Protein AF-A0A446CLG3-F1 (afdb_monomer)

Mean predicted aligned error: 9.53 Å

Radius of gyration: 21.74 Å; Cα contacts (8 Å, |Δi|>4): 149; chains: 1; bounding box: 42×49×74 Å

pLDDT: mean 83.84, std 9.03, range [48.91, 94.19]

Foldseek 3Di:
DDPVVVDDDDPDPDPDDPPPLRVQLVVLLVLLVLQLVCLVCVVVVHDDWDWDWDWDQDPPPRDTDTDIGTDDRDHQWDQDPVRWIKGFRDRVPGTFAPDVPHGIDTGRDSVCVNVVSVVVSVCSVVVVCSVSSVVNVVVVVVVPDPDD

Nearest PDB structures (foldseek):
  2wu9-assembly1_B  TM=4.502E-01  e=2.553E-01  Arabidopsis thaliana
  8gqg-assembly1_B  TM=3.855E-01  e=6.231E-01  Pseudomonas aeruginosa PAO1
  6u9w-assembly1_C  TM=2.8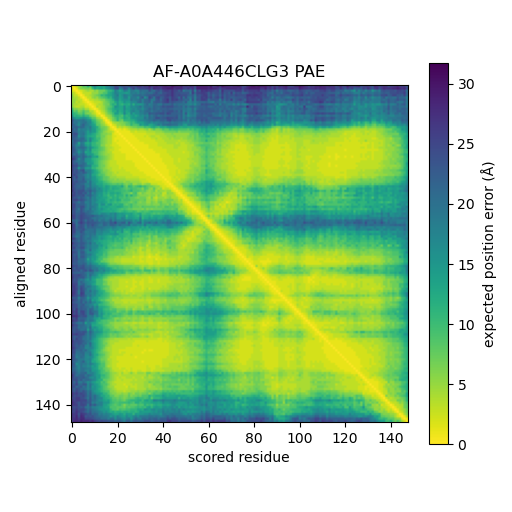93E-01  e=5.212E-01  Rattus norvegicus
  6vqc-assembly1_H  TM=3.468E-01  e=8.539E+00  Rattus norvegicus

Structure (mmCIF, N/CA/C/O backbone):
data_AF-A0A446CLG3-F1
#
_entry.id   AF-A0A446CLG3-F1
#
loop_
_atom_site.group_PDB
_atom_site.id
_atom_site.type_symbol
_atom_site.label_atom_id
_atom_site.label_alt_id
_atom_site.label_comp_id
_atom_site.label_asym_id
_atom_site.label_entity_id
_atom_site.label_seq_id
_atom_site.pdbx_PDB_ins_code
_atom_site.Cartn_x
_atom_site.Cartn_y
_atom_site.Cartn_z
_atom_site.occupancy
_atom_site.B_iso_or_equiv
_atom_site.auth_seq_id
_atom_site.auth_comp_id
_atom_site.auth_asym_id
_atom_site.auth_atom_id
_atom_site.pdbx_PDB_model_num
ATOM 1 N N . MET A 1 1 ? 3.952 29.355 -54.049 1.00 48.91 1 MET A N 1
ATOM 2 C CA . MET A 1 1 ? 2.752 28.776 -53.399 1.00 48.91 1 MET A CA 1
ATOM 3 C C . MET A 1 1 ? 3.176 28.194 -52.061 1.00 48.91 1 MET A C 1
ATOM 5 O O . MET A 1 1 ? 4.082 27.374 -52.053 1.00 48.91 1 MET A O 1
ATOM 9 N N . SER A 1 2 ? 2.614 28.657 -50.941 1.00 64.06 2 SER A N 1
ATOM 10 C CA . SER A 1 2 ? 3.037 28.194 -49.611 1.00 64.06 2 SER A CA 1
ATOM 11 C C . SER A 1 2 ? 2.172 27.018 -49.156 1.00 64.06 2 SER A C 1
ATOM 13 O O . SER A 1 2 ? 0.966 27.175 -48.969 1.00 64.06 2 SER A O 1
ATOM 15 N N . ILE A 1 3 ? 2.802 25.852 -48.994 1.00 75.25 3 ILE A N 1
ATOM 16 C CA . ILE A 1 3 ? 2.190 24.568 -48.599 1.00 75.25 3 ILE A CA 1
ATOM 17 C C . ILE A 1 3 ? 1.489 24.666 -47.234 1.00 75.25 3 ILE A C 1
ATOM 19 O O . ILE A 1 3 ? 0.505 23.983 -46.985 1.00 75.25 3 ILE A O 1
ATOM 23 N N . LEU A 1 4 ? 1.933 25.579 -46.370 1.00 74.44 4 LEU A N 1
ATOM 24 C CA . LEU A 1 4 ? 1.412 25.742 -45.010 1.00 74.44 4 LEU A CA 1
ATOM 25 C C . LEU A 1 4 ? -0.009 26.336 -44.944 1.00 74.44 4 LEU A C 1
ATOM 27 O O . LEU A 1 4 ? -0.604 26.350 -43.873 1.00 74.44 4 LEU A O 1
ATOM 31 N N . LYS A 1 5 ? -0.576 26.803 -46.067 1.00 74.50 5 LYS A N 1
ATOM 32 C CA . LYS A 1 5 ? -1.957 27.321 -46.128 1.00 74.50 5 LYS A CA 1
ATOM 33 C C . LYS A 1 5 ? -3.038 26.232 -46.158 1.00 74.50 5 LYS A C 1
ATOM 35 O O . LYS A 1 5 ? -4.202 26.562 -45.964 1.00 74.50 5 LYS A O 1
ATOM 40 N N . SER A 1 6 ? -2.692 24.966 -46.412 1.00 82.50 6 SER A N 1
ATOM 41 C CA . SER A 1 6 ? -3.667 23.862 -46.470 1.00 82.50 6 SER A CA 1
ATOM 42 C C . SER A 1 6 ? -3.936 23.197 -45.118 1.00 82.50 6 SER A C 1
ATOM 44 O O . SER A 1 6 ? -4.828 22.357 -45.020 1.00 82.50 6 SER A O 1
ATOM 46 N N . VAL A 1 7 ? -3.185 23.554 -44.072 1.00 84.75 7 VAL A N 1
ATOM 47 C CA . VAL A 1 7 ? -3.298 22.930 -42.751 1.00 84.75 7 VAL A CA 1
ATOM 48 C C . VAL A 1 7 ? -3.877 23.928 -41.755 1.00 84.75 7 VAL A C 1
ATOM 50 O O . VAL A 1 7 ? -3.455 25.080 -41.682 1.00 84.75 7 VAL A O 1
ATOM 53 N N . LYS A 1 8 ? -4.851 23.477 -40.959 1.00 81.69 8 LYS A N 1
ATOM 54 C CA . LYS A 1 8 ? -5.448 24.276 -39.887 1.00 81.69 8 LYS A CA 1
ATOM 55 C C . LYS A 1 8 ? -4.462 24.392 -38.723 1.00 81.69 8 LYS A C 1
ATOM 57 O O . LYS A 1 8 ? -4.264 23.438 -37.974 1.00 81.69 8 LYS A O 1
ATOM 62 N N . ILE A 1 9 ? -3.863 25.567 -38.572 1.00 85.00 9 ILE A N 1
ATOM 63 C CA . ILE A 1 9 ? -2.967 25.889 -37.459 1.00 85.00 9 ILE A CA 1
ATOM 64 C C . ILE A 1 9 ? -3.828 26.340 -36.276 1.00 85.00 9 ILE A C 1
ATOM 66 O O . ILE A 1 9 ? -4.643 27.252 -36.406 1.00 85.00 9 ILE A O 1
ATOM 70 N N . VAL A 1 10 ? -3.675 25.678 -35.132 1.00 85.50 10 VAL A N 1
ATOM 71 C CA . VAL A 1 10 ? -4.437 25.951 -33.904 1.00 85.50 10 VAL A CA 1
ATOM 72 C C . VAL A 1 10 ? -3.457 26.031 -32.739 1.00 85.50 10 VAL A C 1
ATOM 74 O O . VAL A 1 10 ? -2.470 25.294 -32.721 1.00 85.50 10 VAL A O 1
ATOM 77 N N . SER A 1 11 ? -3.720 26.893 -31.753 1.00 74.56 11 SER A N 1
ATOM 78 C CA . SER A 1 11 ? -2.993 26.851 -30.483 1.00 74.56 11 SER A CA 1
ATOM 79 C C . SER A 1 11 ? -3.362 25.561 -29.748 1.00 74.56 11 SER A C 1
ATOM 81 O O . SER A 1 11 ? -4.479 25.413 -29.251 1.00 74.56 11 SER A O 1
ATOM 83 N N . ALA A 1 12 ? -2.447 24.597 -29.722 1.00 72.50 12 ALA A N 1
ATOM 84 C CA . ALA A 1 12 ? -2.643 23.365 -28.976 1.00 72.50 12 ALA A CA 1
ATOM 85 C C . ALA A 1 12 ? -2.236 23.586 -27.515 1.00 72.50 12 ALA A C 1
ATOM 87 O O . ALA A 1 12 ? -1.050 23.737 -27.219 1.00 72.50 12 ALA A O 1
ATOM 88 N N . ASP A 1 13 ? -3.207 23.552 -26.603 1.00 69.69 13 ASP A N 1
ATOM 89 C CA . ASP A 1 13 ? -2.924 23.387 -25.180 1.00 69.69 13 ASP A CA 1
ATOM 90 C C . ASP A 1 13 ? -2.501 21.931 -24.950 1.00 69.69 13 ASP A C 1
ATOM 92 O 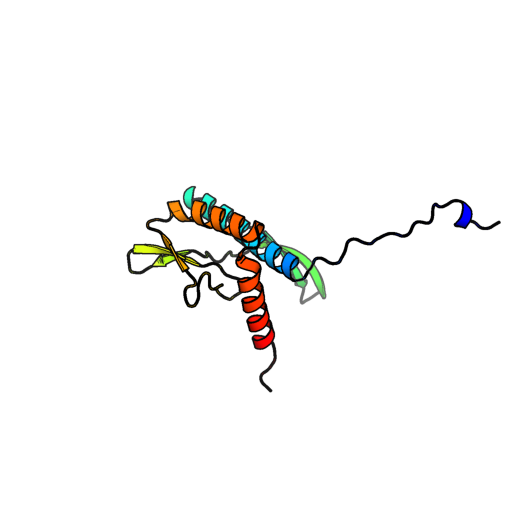O . ASP A 1 13 ? -3.299 20.988 -25.010 1.00 69.69 13 ASP A O 1
ATOM 96 N N . ARG A 1 14 ? -1.195 21.710 -24.786 1.00 71.19 14 ARG A N 1
ATOM 97 C CA . ARG A 1 14 ? -0.664 20.380 -24.486 1.00 71.19 14 ARG A CA 1
ATOM 98 C C . ARG A 1 14 ? -1.129 20.014 -23.077 1.00 71.19 14 ARG A C 1
ATOM 100 O O . ARG A 1 14 ? -0.902 20.791 -22.156 1.00 71.19 14 ARG A O 1
ATOM 107 N N . LYS A 1 15 ? -1.738 18.826 -22.903 1.00 68.25 15 LYS A N 1
ATOM 108 C CA . LYS A 1 15 ? -2.137 18.302 -21.580 1.00 68.25 15 LYS A CA 1
ATOM 109 C C . LYS A 1 15 ? -1.047 18.614 -20.553 1.00 68.25 15 LYS A C 1
ATOM 111 O O . LYS A 1 15 ? 0.100 18.201 -20.739 1.00 68.25 15 LYS A O 1
ATOM 116 N N . ALA A 1 16 ? -1.423 19.356 -19.512 1.00 67.75 16 ALA A N 1
ATOM 117 C CA . ALA A 1 16 ? -0.511 19.767 -18.460 1.00 67.75 16 ALA A CA 1
ATOM 118 C C . ALA A 1 16 ? 0.230 18.546 -17.900 1.00 67.75 16 ALA A C 1
ATOM 120 O O . ALA A 1 16 ? -0.366 17.483 -17.697 1.00 67.75 16 ALA A O 1
ATOM 121 N N . VAL A 1 17 ? 1.534 18.705 -17.660 1.00 68.50 17 VAL A N 1
ATOM 122 C CA . VAL A 1 17 ? 2.338 17.698 -16.960 1.00 68.50 17 VAL A CA 1
ATOM 123 C C . VAL A 1 17 ? 1.600 17.347 -15.663 1.00 68.50 17 VAL A C 1
ATOM 125 O O . VAL A 1 17 ? 1.228 18.268 -14.928 1.00 68.50 17 VAL A O 1
ATOM 128 N N . PRO A 1 18 ? 1.336 16.056 -15.379 1.00 70.81 18 PRO A N 1
ATOM 129 C CA . PRO A 1 18 ? 0.579 15.674 -14.198 1.00 70.81 18 PRO A CA 1
ATOM 130 C C . PRO A 1 18 ? 1.235 16.281 -12.964 1.00 70.81 18 PRO A C 1
ATOM 132 O O . PRO A 1 18 ? 2.450 16.162 -12.774 1.00 70.81 18 PRO A O 1
ATOM 135 N N . SER A 1 19 ? 0.430 16.937 -12.124 1.00 81.19 19 SER A N 1
ATOM 136 C CA . SER A 1 19 ? 0.953 17.582 -10.925 1.00 81.19 19 SER A CA 1
ATOM 137 C C . SER A 1 19 ? 1.740 16.559 -10.088 1.00 81.19 19 SER A C 1
ATOM 139 O O . SER A 1 19 ? 1.396 15.366 -10.058 1.00 81.19 19 SER A O 1
ATOM 141 N N . PRO A 1 20 ? 2.813 16.973 -9.390 1.00 81.75 20 PRO A N 1
ATOM 142 C CA . PRO A 1 20 ? 3.570 16.060 -8.540 1.00 81.75 20 PRO A CA 1
ATOM 143 C C . PRO A 1 20 ? 2.687 15.332 -7.518 1.00 81.75 20 PRO A C 1
ATOM 145 O O . PRO A 1 20 ? 2.958 14.177 -7.194 1.00 81.75 20 PRO A O 1
ATOM 148 N N . THR A 1 21 ? 1.619 15.979 -7.046 1.00 84.38 21 THR A N 1
ATOM 149 C CA . THR A 1 21 ? 0.610 15.398 -6.152 1.00 84.38 21 THR A CA 1
ATOM 150 C C . THR A 1 21 ? -0.173 14.283 -6.838 1.00 84.38 21 THR A C 1
ATOM 152 O O . THR A 1 21 ? -0.222 13.171 -6.315 1.00 84.38 21 THR A O 1
ATOM 155 N N . PHE A 1 22 ? -0.680 14.520 -8.053 1.00 85.81 22 PHE A N 1
ATOM 156 C CA . PHE A 1 22 ? -1.383 13.499 -8.835 1.00 85.81 22 PHE A CA 1
ATOM 157 C C . PHE A 1 22 ? -0.499 12.272 -9.090 1.00 85.81 22 PHE A C 1
ATOM 159 O O . PHE A 1 22 ? -0.910 11.136 -8.866 1.00 85.81 22 PHE A O 1
ATOM 166 N N . SER A 1 23 ? 0.762 12.496 -9.467 1.00 86.81 23 SER A N 1
ATOM 167 C CA . SER A 1 23 ? 1.723 11.414 -9.715 1.00 86.81 23 SER A CA 1
ATOM 168 C C . SER A 1 23 ? 2.053 10.589 -8.462 1.00 86.81 23 SER A C 1
ATOM 170 O O . SER A 1 23 ? 2.405 9.412 -8.570 1.00 86.81 23 SER A O 1
ATOM 172 N N . LYS A 1 24 ? 2.006 11.192 -7.267 1.00 87.12 24 LYS A N 1
ATOM 173 C CA . LYS A 1 24 ? 2.173 10.471 -5.992 1.00 87.12 24 LYS A CA 1
ATOM 174 C C . LYS A 1 24 ? 0.925 9.661 -5.659 1.00 87.12 24 LYS A C 1
ATOM 176 O O . LYS A 1 24 ? 1.044 8.480 -5.344 1.00 87.12 24 LYS A O 1
ATOM 181 N N . ARG A 1 25 ? -0.250 10.283 -5.784 1.00 90.38 25 ARG A N 1
ATOM 182 C CA . ARG A 1 25 ? -1.548 9.651 -5.540 1.00 90.38 25 ARG A CA 1
ATOM 183 C C . ARG A 1 25 ? -1.742 8.429 -6.431 1.00 90.38 25 ARG A C 1
ATOM 185 O O . ARG A 1 25 ? -2.020 7.349 -5.929 1.00 90.38 25 ARG A O 1
ATOM 192 N N . HIS A 1 26 ? -1.489 8.567 -7.731 1.00 90.81 26 HIS A N 1
ATOM 193 C CA . HIS A 1 26 ? -1.604 7.467 -8.685 1.00 90.81 26 HIS A CA 1
ATOM 194 C C . HIS A 1 26 ? -0.695 6.281 -8.327 1.00 90.81 26 HIS A C 1
ATOM 196 O O . HIS A 1 26 ? -1.143 5.141 -8.336 1.00 90.81 26 HIS A O 1
ATOM 202 N N . ARG A 1 27 ? 0.558 6.538 -7.925 1.00 90.44 27 ARG A N 1
ATOM 203 C CA . ARG A 1 27 ? 1.474 5.477 -7.471 1.00 90.44 27 ARG A CA 1
ATOM 204 C C . ARG A 1 27 ? 0.962 4.733 -6.241 1.00 90.44 27 ARG A C 1
ATOM 206 O O . ARG A 1 27 ? 1.124 3.519 -6.167 1.00 90.44 27 ARG A O 1
ATOM 213 N N . LEU A 1 28 ? 0.372 5.452 -5.287 1.00 91.69 28 LEU A N 1
ATOM 214 C CA . LEU A 1 28 ? -0.224 4.828 -4.111 1.00 91.69 28 LEU A CA 1
ATOM 215 C C . LEU A 1 28 ? -1.455 3.994 -4.494 1.00 91.69 28 LEU A C 1
ATOM 217 O O . LEU A 1 28 ? -1.568 2.863 -4.043 1.00 91.69 28 LEU A O 1
ATOM 221 N N . LEU A 1 29 ? -2.324 4.509 -5.368 1.00 92.94 29 LEU A N 1
ATOM 222 C CA . LEU A 1 29 ? -3.519 3.796 -5.837 1.00 92.94 29 LEU A CA 1
ATOM 223 C C . LEU A 1 29 ? -3.175 2.483 -6.540 1.00 92.94 29 LEU A C 1
ATOM 225 O O . LEU A 1 29 ? -3.694 1.445 -6.150 1.00 92.94 29 LEU A O 1
ATOM 229 N N . VAL A 1 30 ? -2.231 2.513 -7.487 1.00 92.50 30 VAL A N 1
ATOM 230 C CA . VAL A 1 30 ? -1.738 1.299 -8.163 1.00 92.50 30 VAL A CA 1
ATOM 231 C C . VAL A 1 30 ? -1.253 0.272 -7.142 1.00 92.50 30 VAL A C 1
ATOM 233 O O . VAL A 1 30 ? -1.489 -0.923 -7.287 1.00 92.50 30 VAL A O 1
ATOM 236 N N . ARG A 1 31 ? -0.591 0.730 -6.075 1.00 91.44 31 ARG A N 1
ATOM 237 C CA . ARG A 1 31 ? -0.095 -0.162 -5.034 1.00 91.44 31 ARG A CA 1
ATOM 238 C C . ARG A 1 31 ? -1.211 -0.748 -4.169 1.00 91.44 31 ARG A C 1
ATOM 240 O O . ARG A 1 31 ? -1.113 -1.914 -3.803 1.00 91.44 31 ARG A O 1
ATOM 247 N N . ILE A 1 32 ? -2.245 0.029 -3.851 1.00 92.88 32 ILE A N 1
ATOM 248 C CA . ILE A 1 32 ? -3.424 -0.458 -3.121 1.00 92.88 32 ILE A CA 1
ATOM 249 C C . ILE A 1 32 ? -4.181 -1.494 -3.961 1.00 92.88 3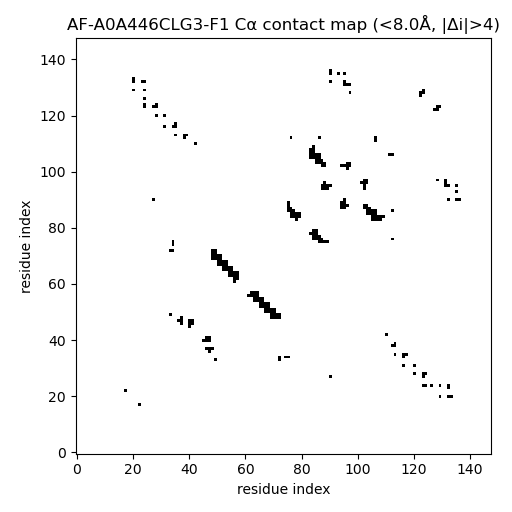2 ILE A C 1
ATOM 251 O O . ILE A 1 32 ? -4.578 -2.522 -3.424 1.00 92.88 32 ILE A O 1
ATOM 255 N N . ASP A 1 33 ? -4.298 -1.286 -5.273 1.00 93.44 33 ASP A N 1
ATOM 256 C CA . ASP A 1 33 ? -4.931 -2.248 -6.184 1.00 93.44 33 ASP A CA 1
ATOM 257 C C . ASP A 1 33 ? -4.183 -3.589 -6.227 1.00 93.44 33 ASP A C 1
ATOM 259 O O . ASP A 1 33 ? -4.797 -4.650 -6.130 1.00 93.44 33 ASP A O 1
ATOM 263 N N . GLU A 1 34 ? -2.846 -3.561 -6.280 1.00 92.31 34 GLU A N 1
ATOM 264 C CA . GLU A 1 34 ? -2.024 -4.776 -6.172 1.00 92.31 34 GLU A CA 1
ATOM 265 C C . GLU A 1 34 ? -2.230 -5.511 -4.836 1.00 92.31 34 GLU A C 1
ATOM 267 O O . GLU A 1 34 ? -2.165 -6.738 -4.784 1.00 92.31 34 GLU A O 1
ATOM 272 N N . LEU A 1 35 ? -2.436 -4.768 -3.746 1.00 91.94 35 LEU A N 1
ATOM 273 C CA . LEU A 1 35 ? -2.643 -5.329 -2.410 1.00 91.94 35 LEU A CA 1
ATOM 274 C C . LEU A 1 35 ? -4.041 -5.920 -2.244 1.00 91.94 35 LEU A C 1
ATOM 276 O O . LEU A 1 35 ? -4.160 -6.966 -1.614 1.00 91.94 35 LEU A O 1
ATOM 280 N N . LEU A 1 36 ? -5.064 -5.296 -2.833 1.00 93.00 36 LEU A N 1
ATOM 281 C CA . LEU A 1 36 ? -6.418 -5.846 -2.896 1.00 93.00 36 LEU A CA 1
ATOM 282 C C . LEU A 1 36 ? -6.419 -7.185 -3.635 1.00 93.00 36 LEU A C 1
ATOM 284 O O . LEU A 1 36 ? -6.846 -8.184 -3.065 1.00 93.00 36 LEU A O 1
ATOM 288 N N . ALA A 1 37 ? -5.823 -7.238 -4.829 1.00 91.62 37 ALA A N 1
ATOM 289 C CA . ALA A 1 37 ? -5.700 -8.483 -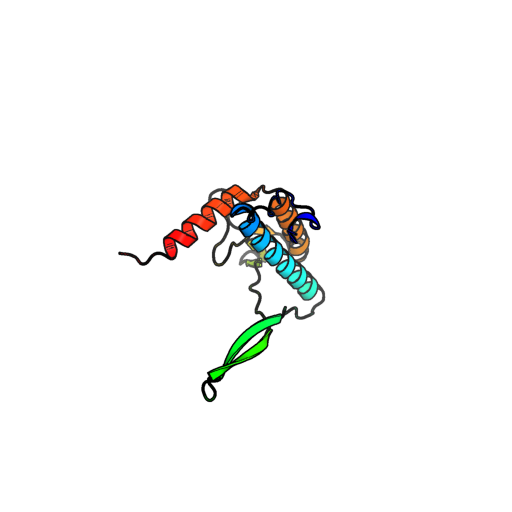5.587 1.00 91.62 37 ALA A CA 1
ATOM 290 C C . ALA A 1 37 ? -4.914 -9.562 -4.816 1.00 91.62 37 ALA A C 1
ATOM 292 O O . ALA A 1 37 ? -5.254 -10.744 -4.854 1.00 91.62 37 ALA A O 1
ATOM 293 N N . LEU A 1 38 ? -3.878 -9.163 -4.066 1.00 91.31 38 LEU A N 1
ATOM 294 C CA . LEU A 1 38 ? -3.139 -10.083 -3.203 1.00 91.31 38 LEU A CA 1
ATOM 295 C C . 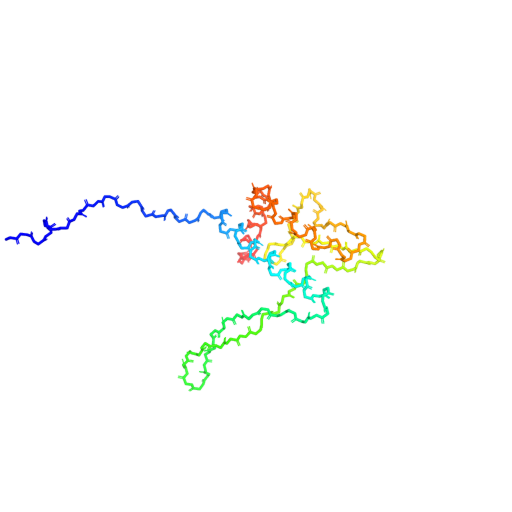LEU A 1 38 ? -3.997 -10.603 -2.043 1.00 91.31 38 LEU A C 1
ATOM 297 O O . LEU A 1 38 ? -3.912 -11.787 -1.721 1.00 91.31 38 LEU A O 1
ATOM 301 N N . ALA A 1 39 ? -4.790 -9.744 -1.403 1.00 90.06 39 ALA A N 1
ATOM 302 C CA . ALA A 1 39 ? -5.664 -10.121 -0.295 1.00 90.06 39 ALA A CA 1
ATOM 303 C C . ALA A 1 39 ? -6.794 -11.053 -0.761 1.00 90.06 39 ALA A C 1
ATOM 305 O O . ALA A 1 39 ? -7.041 -12.075 -0.125 1.00 90.06 39 ALA A O 1
ATOM 306 N N . GLU A 1 40 ? -7.412 -10.759 -1.907 1.00 90.75 40 GLU A N 1
ATOM 307 C CA . GLU A 1 40 ? -8.418 -11.612 -2.549 1.00 90.75 40 GLU A CA 1
ATOM 308 C C . GLU A 1 40 ? -7.844 -12.986 -2.910 1.00 90.75 40 GLU A C 1
ATOM 310 O O . GLU A 1 40 ? -8.418 -14.014 -2.556 1.00 90.75 40 GLU A O 1
ATOM 315 N N . ALA A 1 41 ? -6.662 -13.031 -3.528 1.00 89.06 41 ALA A N 1
ATOM 316 C CA . ALA A 1 41 ? -6.007 -14.297 -3.833 1.00 89.06 41 ALA A CA 1
ATOM 317 C C . ALA A 1 41 ? -5.628 -15.078 -2.566 1.00 89.06 41 ALA A C 1
ATOM 319 O O . ALA A 1 41 ? -5.814 -16.291 -2.519 1.00 89.06 41 ALA A O 1
ATOM 320 N N . SER A 1 42 ? -5.151 -14.390 -1.522 1.00 86.44 42 SER A N 1
ATOM 321 C CA . SER A 1 42 ? -4.836 -15.010 -0.229 1.00 86.44 42 SER A CA 1
ATOM 322 C C . SER A 1 42 ? -6.082 -15.620 0.420 1.00 86.44 42 SER A C 1
ATOM 324 O O . SER A 1 42 ? -5.990 -16.701 0.995 1.00 86.44 42 SER A O 1
ATOM 326 N N . ARG A 1 43 ? -7.246 -14.967 0.294 1.00 86.06 43 ARG A N 1
ATOM 327 C CA . ARG A 1 43 ? -8.544 -15.486 0.754 1.00 86.06 43 ARG A CA 1
ATOM 328 C C . ARG A 1 43 ? -8.973 -16.734 -0.023 1.00 86.06 43 ARG A C 1
ATOM 330 O O . ARG A 1 43 ? -9.470 -17.676 0.584 1.00 86.06 43 ARG A O 1
ATOM 337 N N . ASP A 1 44 ? -8.744 -16.756 -1.333 1.00 86.44 44 ASP A N 1
ATOM 338 C CA . ASP A 1 44 ? -9.016 -17.905 -2.209 1.00 86.44 44 ASP A CA 1
ATOM 339 C C . ASP A 1 44 ? -7.998 -19.056 -2.058 1.00 86.44 44 ASP A C 1
ATOM 341 O O . ASP A 1 44 ? -8.139 -20.094 -2.708 1.00 86.44 44 ASP A O 1
ATOM 345 N N . GLY A 1 45 ? -6.934 -18.877 -1.265 1.00 82.25 45 GLY A N 1
ATOM 346 C CA . GLY A 1 45 ? -5.822 -19.828 -1.172 1.00 82.25 45 GLY A CA 1
ATOM 347 C C . GLY A 1 45 ? -4.932 -19.876 -2.424 1.00 82.25 45 GLY A C 1
ATOM 348 O O . GLY A 1 45 ? -4.181 -20.831 -2.619 1.00 82.25 45 GLY A O 1
ATOM 349 N N . LYS A 1 46 ? -5.006 -18.860 -3.290 1.00 84.06 46 LYS A N 1
ATOM 350 C CA . LYS A 1 46 ? -4.221 -18.734 -4.525 1.00 84.06 46 LYS A CA 1
ATOM 351 C C . LYS A 1 46 ? -2.988 -17.857 -4.305 1.00 84.06 46 LYS A C 1
ATOM 353 O O . LYS A 1 46 ? -3.000 -16.882 -3.557 1.00 84.06 46 LYS A O 1
ATOM 358 N N . ASN A 1 47 ? -1.914 -18.159 -5.030 1.00 76.19 47 ASN A N 1
ATOM 359 C CA . ASN A 1 47 ? -0.715 -17.326 -5.035 1.00 76.19 47 ASN A CA 1
ATOM 360 C C . ASN A 1 47 ? -0.853 -16.205 -6.072 1.00 76.19 47 ASN A C 1
ATOM 362 O O . ASN A 1 47 ? -0.858 -16.475 -7.270 1.00 76.19 47 ASN A O 1
ATOM 366 N N . PHE A 1 48 ? -0.912 -14.949 -5.623 1.00 80.50 48 PHE A N 1
ATOM 367 C CA . PHE A 1 48 ? -0.867 -13.785 -6.510 1.00 80.50 48 PHE A CA 1
ATOM 368 C C . PHE A 1 48 ? 0.539 -13.193 -6.575 1.00 80.50 48 PHE A C 1
ATOM 370 O O . PHE A 1 48 ? 1.093 -12.735 -5.571 1.00 80.50 48 PHE A O 1
ATOM 377 N N . ARG A 1 49 ? 1.114 -13.198 -7.779 1.00 79.88 49 ARG A N 1
ATOM 378 C CA . ARG A 1 49 ? 2.407 -12.586 -8.086 1.00 79.88 49 ARG A CA 1
ATOM 379 C C . ARG A 1 49 ? 2.274 -11.824 -9.403 1.00 79.88 49 ARG A C 1
ATOM 381 O O . ARG A 1 49 ? 2.287 -12.458 -10.451 1.00 79.88 49 ARG A O 1
ATOM 388 N N . PRO A 1 50 ? 2.104 -10.491 -9.380 1.00 80.75 50 PRO A N 1
ATOM 389 C CA . PRO A 1 50 ? 2.071 -9.728 -10.615 1.00 80.75 50 PRO A CA 1
ATOM 390 C C . PRO A 1 50 ? 3.444 -9.778 -11.275 1.00 80.75 50 PRO A C 1
ATOM 392 O O . PRO A 1 50 ? 4.472 -9.828 -10.602 1.00 80.75 50 PRO A O 1
ATOM 395 N N . GLU A 1 51 ? 3.469 -9.735 -12.593 1.00 85.25 51 GLU A N 1
ATOM 396 C CA . GLU A 1 51 ? 4.705 -9.761 -13.359 1.00 85.25 51 GLU A CA 1
ATOM 397 C C . GLU A 1 51 ? 5.116 -8.337 -13.753 1.00 85.25 51 GLU A C 1
ATOM 399 O O . GLU A 1 51 ? 4.283 -7.446 -13.931 1.00 85.25 51 GLU A O 1
ATOM 404 N N . HIS A 1 52 ? 6.418 -8.091 -13.872 1.00 81.81 52 HIS A N 1
ATOM 405 C CA . HIS A 1 52 ? 6.953 -6.838 -14.386 1.00 81.81 52 HIS A CA 1
ATOM 406 C C . HIS A 1 52 ? 8.126 -7.092 -15.329 1.00 81.81 52 HIS A C 1
ATOM 408 O O . HIS A 1 52 ? 8.958 -7.974 -15.112 1.00 81.81 52 HIS A O 1
ATOM 414 N N . THR A 1 53 ? 8.208 -6.283 -16.380 1.00 84.19 53 THR A N 1
ATOM 415 C CA . THR A 1 53 ? 9.293 -6.340 -17.354 1.00 84.19 53 THR A CA 1
ATOM 416 C C . THR A 1 53 ? 10.578 -5.796 -16.746 1.00 84.19 53 THR A C 1
ATOM 418 O O . THR A 1 53 ? 10.651 -4.635 -16.343 1.00 84.19 53 THR A O 1
ATOM 421 N N . ARG A 1 54 ? 11.622 -6.621 -16.721 1.00 82.56 54 ARG A N 1
ATOM 422 C CA . ARG A 1 54 ? 12.969 -6.219 -16.325 1.00 82.56 54 ARG A CA 1
ATOM 423 C C . ARG A 1 54 ? 13.899 -6.350 -17.522 1.00 82.56 54 ARG A C 1
ATOM 425 O O . ARG A 1 54 ? 13.988 -7.410 -18.136 1.00 82.56 54 ARG A O 1
ATOM 432 N N . THR A 1 55 ? 14.615 -5.274 -17.830 1.00 83.50 55 THR A N 1
ATOM 433 C CA . THR A 1 55 ? 15.677 -5.310 -18.837 1.00 83.50 55 THR A CA 1
ATOM 434 C C . THR A 1 55 ? 16.934 -5.906 -18.216 1.00 83.50 55 THR A C 1
ATOM 436 O O . THR A 1 55 ? 17.430 -5.404 -17.204 1.00 83.50 55 THR A O 1
ATOM 439 N N . TYR A 1 56 ? 17.434 -6.975 -18.816 1.00 79.12 56 TYR A N 1
ATOM 440 C CA . TYR A 1 56 ? 18.708 -7.598 -18.508 1.00 79.12 56 TYR A CA 1
ATOM 441 C C . TYR A 1 56 ? 19.737 -7.185 -19.562 1.00 79.12 56 TYR A C 1
ATOM 443 O O . TYR A 1 56 ? 19.387 -6.950 -20.718 1.00 79.12 56 TYR A O 1
ATOM 451 N N . VAL A 1 57 ? 20.993 -7.044 -19.149 1.00 82.19 57 VAL A N 1
ATOM 452 C CA . VAL A 1 57 ? 22.111 -6.811 -20.065 1.00 82.19 57 VAL A CA 1
ATOM 453 C C . VAL A 1 57 ? 22.949 -8.069 -20.039 1.00 82.19 57 VAL A C 1
ATOM 455 O O . VAL A 1 57 ? 23.454 -8.434 -18.976 1.00 82.19 57 VAL A O 1
ATOM 458 N N . ASP A 1 58 ? 23.084 -8.721 -21.186 1.00 77.19 58 ASP A N 1
ATOM 459 C CA . ASP A 1 58 ? 23.899 -9.920 -21.280 1.00 77.19 58 ASP A CA 1
ATOM 460 C C . ASP A 1 58 ? 25.382 -9.554 -21.139 1.00 77.19 58 ASP A C 1
ATOM 462 O O . ASP A 1 58 ? 25.900 -8.764 -21.935 1.00 77.19 58 ASP A O 1
ATOM 466 N N . PRO A 1 59 ? 26.099 -10.124 -20.154 1.00 74.19 59 PRO A N 1
ATOM 467 C CA . PRO A 1 59 ? 27.488 -9.757 -19.886 1.00 74.19 59 PRO A CA 1
ATOM 468 C C . PRO A 1 59 ? 28.456 -10.172 -21.005 1.00 74.19 59 PRO A C 1
ATOM 470 O O . PRO A 1 59 ? 29.551 -9.626 -21.082 1.00 74.19 59 PRO A O 1
ATOM 473 N N . ALA A 1 60 ? 28.063 -11.107 -21.878 1.00 75.56 60 ALA A N 1
ATOM 474 C CA . ALA A 1 60 ? 28.895 -11.602 -22.977 1.00 75.56 60 ALA A CA 1
ATOM 475 C C . ALA A 1 60 ? 28.702 -10.840 -24.302 1.00 75.56 60 ALA A C 1
ATOM 477 O O . ALA A 1 60 ? 29.647 -10.706 -25.072 1.00 75.56 60 ALA A O 1
ATOM 478 N N . THR A 1 61 ? 27.493 -10.350 -24.587 1.00 77.38 61 THR A N 1
ATOM 479 C CA . THR A 1 61 ? 27.136 -9.746 -25.886 1.00 77.38 61 THR A CA 1
ATOM 480 C C . THR A 1 61 ? 26.794 -8.262 -25.783 1.00 77.38 61 THR A C 1
ATOM 482 O O . THR A 1 61 ? 26.716 -7.584 -26.803 1.00 77.38 61 THR A O 1
ATOM 485 N N . GLY A 1 62 ? 26.575 -7.735 -24.571 1.00 79.62 62 GLY A N 1
ATOM 486 C CA . GLY A 1 62 ? 26.156 -6.348 -24.349 1.00 79.62 62 GLY A CA 1
ATOM 487 C C . GLY A 1 62 ? 24.725 -6.045 -24.810 1.00 79.62 62 GLY A C 1
ATOM 488 O O . GLY A 1 62 ? 24.272 -4.901 -24.703 1.00 79.62 62 GLY A O 1
ATOM 489 N N . ASN A 1 63 ? 23.997 -7.051 -25.303 1.00 82.69 63 ASN A N 1
ATOM 490 C CA . ASN A 1 63 ? 22.631 -6.902 -25.780 1.00 82.69 63 ASN A CA 1
ATOM 491 C C . ASN A 1 63 ? 21.657 -6.756 -24.607 1.00 82.69 63 ASN A C 1
ATOM 493 O O . ASN A 1 63 ? 21.834 -7.333 -23.532 1.00 82.69 63 ASN A O 1
ATOM 497 N N . LYS A 1 64 ? 20.622 -5.937 -24.820 1.00 85.06 64 LYS A N 1
ATOM 498 C CA . LYS A 1 64 ? 19.558 -5.697 -23.843 1.00 85.06 64 LYS A CA 1
ATOM 499 C C . LYS A 1 64 ? 18.390 -6.619 -24.147 1.00 85.06 64 LYS A C 1
ATOM 501 O O . LYS A 1 64 ? 17.707 -6.422 -25.147 1.00 85.06 64 LYS A O 1
ATOM 506 N N . GLU A 1 65 ? 18.118 -7.555 -23.254 1.00 85.31 65 GLU A N 1
ATOM 507 C CA . GLU A 1 65 ? 16.938 -8.408 -23.333 1.00 85.31 65 GLU A CA 1
ATOM 508 C C . GLU A 1 65 ? 15.874 -7.936 -22.348 1.00 85.31 65 GLU A C 1
ATOM 510 O O . GLU A 1 65 ? 16.168 -7.602 -21.201 1.00 85.31 65 GLU A O 1
ATOM 515 N N . GLN A 1 66 ? 14.614 -7.917 -22.774 1.00 84.81 66 GLN A N 1
ATOM 516 C CA . GLN A 1 66 ? 13.489 -7.676 -21.876 1.00 84.81 66 GLN A CA 1
ATOM 517 C C . GLN A 1 66 ? 12.891 -9.017 -21.479 1.00 84.81 66 GLN A C 1
ATOM 519 O O . GLN A 1 66 ? 12.392 -9.750 -22.328 1.00 84.81 66 GLN A O 1
ATOM 524 N N . ARG A 1 67 ? 12.936 -9.336 -20.186 1.00 84.94 67 ARG A N 1
ATOM 525 C CA . ARG A 1 67 ? 12.315 -10.546 -19.644 1.00 84.94 67 ARG A CA 1
ATOM 526 C C . ARG A 1 67 ? 11.211 -10.170 -18.675 1.00 84.94 67 ARG A C 1
ATOM 528 O O . ARG A 1 67 ? 11.291 -9.168 -17.961 1.00 84.94 67 ARG A O 1
ATOM 535 N N . LEU A 1 68 ? 10.169 -10.982 -18.674 1.00 85.12 68 LEU A N 1
ATOM 536 C CA . LEU A 1 68 ? 9.023 -10.827 -17.800 1.00 85.12 68 LEU A CA 1
ATOM 537 C C . LEU A 1 68 ? 9.332 -11.576 -16.497 1.00 85.12 68 LEU A C 1
ATOM 539 O O . LEU A 1 68 ? 9.670 -12.756 -16.529 1.00 85.12 68 LEU A O 1
ATOM 543 N N . VAL A 1 69 ? 9.352 -10.864 -15.369 1.00 85.81 69 VAL A N 1
ATOM 544 C CA . VAL A 1 69 ? 9.812 -11.398 -14.078 1.00 85.81 69 VAL A CA 1
ATOM 545 C C . VAL A 1 69 ? 8.735 -11.189 -13.024 1.00 85.81 69 VAL A C 1
ATOM 547 O O . VAL A 1 69 ? 8.122 -10.125 -12.955 1.00 85.81 69 VAL A O 1
ATOM 550 N N . GLU A 1 70 ? 8.540 -12.178 -12.155 1.00 85.12 70 GLU A N 1
ATOM 551 C CA . GLU A 1 70 ? 7.624 -12.069 -11.021 1.00 85.12 70 GLU A CA 1
ATOM 552 C C . GLU A 1 70 ? 8.041 -10.936 -10.069 1.00 85.12 70 GLU A C 1
ATOM 554 O O . GLU A 1 70 ? 9.169 -10.868 -9.568 1.00 85.12 70 GLU A O 1
ATOM 559 N N . LYS A 1 71 ? 7.100 -10.045 -9.762 1.00 84.25 71 LYS A N 1
ATOM 560 C CA . LYS A 1 71 ? 7.263 -8.992 -8.766 1.00 84.25 71 LYS A CA 1
ATOM 561 C C . LYS A 1 71 ? 6.843 -9.529 -7.402 1.00 84.25 71 LYS A C 1
ATOM 563 O O . LYS A 1 71 ? 5.674 -9.813 -7.147 1.00 84.25 71 LYS A O 1
ATOM 568 N N . ARG A 1 72 ? 7.790 -9.578 -6.463 1.00 81.06 72 ARG A N 1
ATOM 569 C CA . ARG A 1 72 ? 7.481 -9.877 -5.059 1.00 81.06 72 ARG A CA 1
ATOM 570 C C . ARG A 1 72 ? 6.776 -8.684 -4.413 1.00 81.06 72 ARG A C 1
ATOM 572 O O . ARG A 1 72 ? 7.379 -7.631 -4.201 1.00 81.06 72 ARG A O 1
ATOM 579 N N . LEU A 1 73 ? 5.500 -8.847 -4.077 1.00 85.06 73 LEU A N 1
ATOM 580 C CA . LEU A 1 73 ? 4.745 -7.848 -3.329 1.00 85.06 73 LEU A CA 1
ATOM 581 C C . LEU A 1 73 ? 4.982 -8.030 -1.825 1.00 85.06 73 LEU A C 1
ATOM 583 O O . LEU A 1 73 ? 4.723 -9.093 -1.269 1.00 85.06 73 LEU A O 1
ATOM 587 N N . GLN A 1 74 ? 5.448 -6.979 -1.149 1.00 85.94 74 GLN A N 1
ATOM 588 C CA . GLN A 1 74 ? 5.396 -6.923 0.310 1.00 85.94 74 GLN A CA 1
ATOM 589 C C . GLN A 1 74 ? 3.950 -6.674 0.754 1.00 85.94 74 GLN A C 1
ATOM 591 O O . GLN A 1 74 ? 3.363 -5.671 0.333 1.00 85.94 74 GLN A O 1
ATOM 596 N N . LYS A 1 75 ? 3.411 -7.567 1.597 1.00 89.81 75 LYS A N 1
ATOM 597 C CA . LYS A 1 75 ? 2.124 -7.370 2.275 1.00 89.81 75 LYS A CA 1
ATOM 598 C C . LYS A 1 75 ? 2.222 -6.167 3.211 1.00 89.81 75 LYS A C 1
ATOM 600 O O . LYS A 1 75 ? 3.243 -5.971 3.868 1.00 89.81 75 LYS A O 1
ATOM 605 N N . TRP A 1 76 ? 1.171 -5.359 3.244 1.00 92.75 76 TRP A N 1
ATOM 606 C CA . TRP A 1 76 ? 1.061 -4.182 4.117 1.00 92.75 76 TRP A CA 1
ATOM 607 C C . TRP A 1 76 ? 0.187 -4.446 5.340 1.00 92.75 76 TRP A C 1
ATOM 609 O O . TRP A 1 76 ? -0.225 -3.521 6.030 1.00 92.75 76 TRP A O 1
ATOM 619 N N . TRP A 1 77 ? -0.088 -5.717 5.603 1.00 92.88 77 TRP A N 1
ATOM 620 C CA . TRP A 1 77 ? -0.771 -6.166 6.794 1.00 92.88 77 TRP A CA 1
ATOM 621 C C . TRP A 1 77 ? -0.060 -7.372 7.383 1.00 92.88 77 TRP A C 1
ATOM 623 O O . TRP A 1 77 ? 0.606 -8.129 6.667 1.00 92.88 77 TRP A O 1
ATOM 633 N N . TRP A 1 78 ? -0.181 -7.522 8.694 1.00 92.88 78 TRP A N 1
ATOM 634 C CA . TRP A 1 78 ? 0.396 -8.630 9.441 1.00 92.88 78 TRP A CA 1
ATOM 635 C C . TRP A 1 78 ? -0.428 -8.910 10.692 1.00 92.88 78 TRP A C 1
ATOM 637 O O . TRP A 1 78 ? -1.128 -8.034 11.198 1.00 92.88 78 TRP A O 1
ATOM 647 N N . VAL A 1 79 ? -0.316 -10.134 11.202 1.00 92.06 79 VAL A N 1
ATOM 648 C CA . VAL A 1 79 ? -0.857 -10.498 12.513 1.00 92.06 79 VAL A CA 1
ATOM 649 C C . VAL A 1 79 ? 0.137 -10.031 13.575 1.00 92.06 79 VAL A C 1
ATOM 651 O O . VAL A 1 79 ? 1.314 -10.393 13.535 1.00 92.06 79 VAL A O 1
ATOM 654 N N . ALA A 1 80 ? -0.315 -9.180 14.487 1.00 92.06 80 ALA A N 1
ATOM 655 C CA . ALA A 1 80 ? 0.463 -8.690 15.613 1.00 92.06 80 ALA A CA 1
ATOM 656 C C . ALA A 1 80 ? 0.433 -9.687 16.789 1.00 92.06 80 ALA A C 1
ATOM 658 O O . ALA A 1 80 ? -0.310 -10.668 16.798 1.00 92.06 80 ALA A O 1
ATOM 659 N N . SER A 1 81 ? 1.263 -9.443 17.807 1.00 88.88 81 SER A N 1
ATOM 660 C CA . SER A 1 81 ? 1.397 -10.321 18.982 1.00 88.88 81 SER A CA 1
ATOM 661 C C . SER A 1 81 ? 0.118 -10.450 19.816 1.00 88.88 81 SER A C 1
ATOM 663 O O . SER A 1 81 ? -0.038 -11.417 20.553 1.00 88.88 81 SER A O 1
ATOM 665 N N . ASN A 1 82 ? -0.807 -9.502 19.683 1.00 88.44 82 ASN A N 1
ATOM 666 C CA . ASN A 1 82 ? -2.131 -9.512 20.305 1.00 88.44 82 ASN A CA 1
ATOM 667 C C . ASN A 1 82 ? -3.172 -10.332 19.516 1.00 88.44 82 ASN A C 1
ATOM 669 O O . ASN A 1 82 ? -4.362 -10.202 19.786 1.00 88.44 82 ASN A O 1
ATOM 673 N N . ALA A 1 83 ? -2.741 -11.132 18.533 1.00 88.19 83 ALA A N 1
ATOM 674 C CA . ALA A 1 83 ? -3.590 -11.885 17.607 1.00 88.19 83 ALA A CA 1
ATOM 675 C C . ALA A 1 83 ? -4.520 -11.025 16.726 1.00 88.19 83 ALA A C 1
ATOM 677 O O . ALA A 1 83 ? -5.359 -11.568 16.011 1.00 88.19 83 ALA A O 1
ATOM 678 N N . LYS A 1 84 ? -4.346 -9.698 16.727 1.00 92.94 84 LYS A N 1
ATOM 679 C CA . LYS A 1 84 ? -5.061 -8.775 15.840 1.00 92.94 84 LYS A CA 1
ATOM 680 C C . LYS A 1 84 ? -4.287 -8.544 14.552 1.00 92.94 84 LYS A C 1
ATOM 682 O O . LYS A 1 84 ? -3.080 -8.778 14.487 1.00 92.94 84 LYS A O 1
ATOM 687 N N . VAL A 1 85 ? -4.971 -8.070 13.518 1.00 93.38 85 VAL A N 1
ATOM 688 C CA . VAL A 1 85 ? -4.359 -7.769 12.220 1.00 93.38 85 VAL A CA 1
ATOM 689 C C . VAL A 1 85 ? -4.125 -6.274 12.111 1.00 93.38 85 VAL A C 1
ATOM 691 O O . VAL A 1 85 ? -5.047 -5.489 12.280 1.00 93.38 85 VAL A O 1
ATOM 694 N N . TYR A 1 86 ? -2.896 -5.859 11.827 1.00 93.94 86 TYR A N 1
ATOM 695 C CA . TYR A 1 86 ? -2.573 -4.451 11.603 1.00 93.94 86 TYR A CA 1
ATOM 696 C C . TYR A 1 86 ? -2.386 -4.196 10.117 1.00 93.94 86 TYR A C 1
ATOM 698 O O . TYR A 1 86 ? -1.737 -4.991 9.444 1.00 93.94 86 TYR A O 1
ATOM 706 N N . VAL A 1 87 ? -2.927 -3.084 9.617 1.00 93.69 87 VAL A N 1
ATOM 707 C CA . VAL A 1 87 ? -2.752 -2.609 8.238 1.00 93.69 87 VAL A CA 1
ATOM 708 C C . VAL A 1 87 ? -2.010 -1.281 8.260 1.00 93.69 87 VAL A C 1
ATOM 710 O O . VAL A 1 87 ? -2.453 -0.330 8.897 1.00 93.69 87 VAL A O 1
ATOM 713 N N . GLU A 1 88 ? -0.898 -1.191 7.541 1.00 92.88 88 GLU A N 1
ATOM 714 C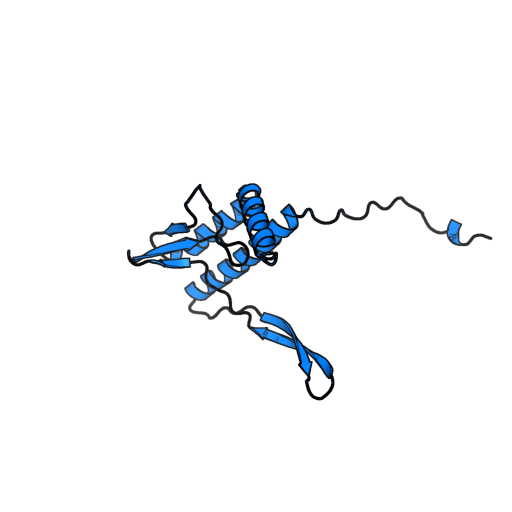 CA . GLU A 1 88 ? -0.073 0.013 7.459 1.00 92.88 88 GLU A CA 1
ATOM 715 C C . GLU A 1 88 ? -0.037 0.546 6.030 1.00 92.88 88 GLU A C 1
ATOM 717 O O . GLU A 1 88 ? 0.377 -0.137 5.093 1.00 92.88 88 GLU A O 1
ATOM 722 N N . LEU A 1 89 ? -0.415 1.809 5.848 1.00 91.44 89 LEU A N 1
ATOM 723 C CA . LEU A 1 89 ? -0.319 2.450 4.545 1.00 91.44 89 LEU A CA 1
ATOM 724 C C . LEU A 1 89 ? 1.108 2.958 4.328 1.00 91.44 89 LEU A C 1
ATOM 726 O O . LEU A 1 89 ? 1.636 3.698 5.154 1.00 91.44 89 LEU A O 1
ATOM 730 N N . ARG A 1 90 ? 1.744 2.601 3.208 1.00 90.00 90 ARG A N 1
ATOM 731 C CA . ARG A 1 90 ? 3.133 2.998 2.924 1.00 90.00 90 ARG A CA 1
ATOM 732 C C . ARG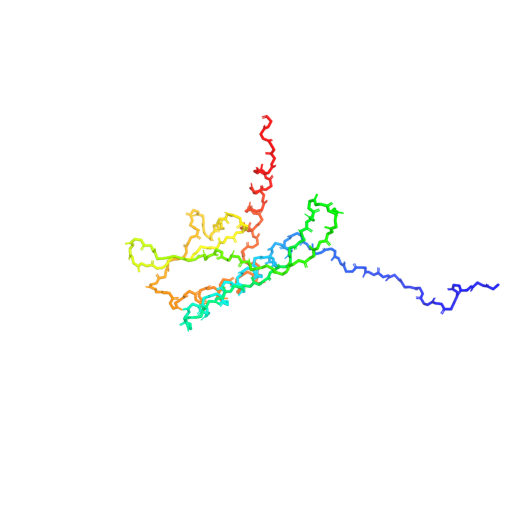 A 1 90 ? 3.237 3.799 1.632 1.00 90.00 90 ARG A C 1
ATOM 734 O O . ARG A 1 90 ? 2.518 3.572 0.668 1.00 90.00 90 ARG A O 1
ATOM 741 N N . TYR A 1 91 ? 4.190 4.721 1.576 1.00 87.62 91 TYR A N 1
ATOM 742 C CA . TYR A 1 91 ? 4.621 5.360 0.338 1.00 87.62 91 TYR A CA 1
ATOM 743 C C . TYR A 1 91 ? 6.086 5.012 0.071 1.00 87.62 91 TYR A C 1
ATOM 745 O O . TYR A 1 91 ? 6.996 5.437 0.786 1.00 87.62 91 TYR A O 1
ATOM 753 N N . GLY A 1 92 ? 6.319 4.207 -0.970 1.00 81.75 92 GLY A N 1
ATOM 754 C CA . GLY A 1 92 ? 7.633 3.622 -1.223 1.00 81.75 92 GLY A CA 1
ATOM 755 C C . GLY A 1 92 ? 8.049 2.714 -0.065 1.00 81.75 92 GLY A C 1
ATOM 756 O O . GLY A 1 92 ? 7.342 1.770 0.274 1.00 81.75 92 GLY A O 1
ATOM 757 N N . SER A 1 93 ? 9.191 3.006 0.554 1.00 79.19 93 SER A N 1
ATOM 758 C CA . SER A 1 93 ? 9.706 2.234 1.685 1.00 79.19 93 SER A CA 1
ATOM 759 C C . SER A 1 93 ? 9.228 2.725 3.052 1.00 79.19 93 SER A C 1
ATOM 761 O O . SER A 1 93 ? 9.591 2.096 4.042 1.00 79.19 93 SER A O 1
ATOM 763 N N . ARG A 1 94 ? 8.438 3.804 3.154 1.00 85.00 94 ARG A N 1
ATOM 764 C CA . ARG A 1 94 ? 8.082 4.421 4.446 1.00 85.00 94 ARG A CA 1
ATOM 765 C C . ARG A 1 94 ? 6.590 4.344 4.760 1.00 85.00 94 ARG A C 1
ATOM 767 O O . ARG A 1 94 ? 5.800 4.534 3.837 1.00 85.00 94 ARG A O 1
ATOM 774 N N . PRO A 1 95 ? 6.205 4.135 6.030 1.00 89.44 95 PRO A N 1
ATOM 775 C CA . PRO A 1 95 ? 4.828 4.330 6.450 1.00 89.44 95 PRO A CA 1
ATOM 776 C C . PRO A 1 95 ? 4.360 5.767 6.279 1.00 89.44 95 PRO A C 1
ATOM 778 O O . PRO A 1 95 ? 5.141 6.714 6.390 1.00 89.44 95 PRO A O 1
ATOM 781 N N . ILE A 1 96 ? 3.068 5.904 6.024 1.00 89.38 96 ILE A N 1
ATOM 782 C CA . ILE A 1 96 ? 2.337 7.160 6.054 1.00 89.38 96 ILE A CA 1
ATOM 783 C C . ILE A 1 96 ? 1.659 7.244 7.420 1.00 89.38 96 ILE A C 1
ATOM 785 O O . ILE A 1 96 ? 0.972 6.317 7.840 1.00 89.38 96 ILE A O 1
ATOM 789 N N . GLU A 1 97 ? 1.843 8.362 8.112 1.00 88.25 97 GLU A N 1
ATOM 790 C CA . GLU A 1 97 ? 1.079 8.654 9.322 1.00 88.25 97 GLU A CA 1
ATOM 791 C C . GLU A 1 97 ? -0.355 9.012 8.933 1.00 88.25 97 GLU A C 1
ATOM 793 O O . GLU A 1 97 ? -0.570 9.962 8.183 1.00 88.25 97 GLU A O 1
ATOM 798 N N . LEU A 1 98 ? -1.334 8.250 9.420 1.00 85.00 98 LEU A N 1
ATOM 799 C CA . LEU A 1 98 ? -2.757 8.525 9.191 1.00 85.00 98 LEU A CA 1
ATOM 800 C C . LEU A 1 98 ? -3.240 9.626 10.138 1.00 85.00 98 LEU A C 1
ATOM 802 O O . LEU A 1 98 ? -3.934 10.560 9.741 1.00 85.00 98 LEU A O 1
ATOM 806 N N . THR A 1 99 ? -2.783 9.538 11.384 1.00 81.81 99 THR A N 1
ATOM 807 C CA . THR A 1 99 ? -2.893 10.570 12.418 1.00 81.81 99 THR A CA 1
ATOM 808 C C . THR A 1 99 ? -1.511 10.786 13.034 1.00 81.81 99 THR A C 1
ATOM 810 O O . THR A 1 99 ? -0.705 9.855 12.976 1.00 81.81 99 THR A O 1
ATOM 813 N N . PRO A 1 100 ? -1.222 11.945 13.655 1.00 81.06 100 PRO A N 1
ATOM 814 C CA . PRO A 1 100 ? 0.090 12.213 14.245 1.00 81.06 100 PRO A CA 1
ATOM 815 C C . PRO A 1 100 ? 0.562 11.062 15.145 1.00 81.06 100 PRO A C 1
ATOM 817 O O . PRO A 1 100 ? -0.112 10.710 16.114 1.00 81.06 100 PRO A O 1
ATOM 820 N N . GLY A 1 101 ? 1.687 10.440 14.786 1.00 82.19 101 GLY A N 1
ATOM 821 C CA . GLY A 1 101 ? 2.277 9.328 15.541 1.00 82.19 101 GLY A CA 1
ATOM 822 C C . GLY A 1 101 ? 1.592 7.958 15.404 1.00 82.19 101 GLY A C 1
ATOM 823 O O . GLY A 1 101 ? 2.031 7.015 16.058 1.00 82.19 101 GLY A O 1
ATOM 824 N N . LYS A 1 102 ? 0.556 7.802 14.563 1.00 89.00 102 LYS A N 1
ATOM 825 C CA . LYS A 1 102 ? -0.070 6.494 14.277 1.00 89.00 102 LYS A CA 1
ATOM 826 C C . LYS A 1 102 ? -0.033 6.173 12.785 1.00 89.00 102 LYS A C 1
ATOM 828 O O . LYS A 1 102 ? -0.575 6.911 11.959 1.00 89.00 102 LYS A O 1
ATOM 833 N N . THR A 1 103 ? 0.577 5.040 12.452 1.00 88.81 103 THR A N 1
ATOM 834 C CA . THR A 1 103 ? 0.804 4.585 11.069 1.00 88.81 103 THR A CA 1
ATOM 835 C C . THR A 1 103 ? -0.032 3.367 10.676 1.00 88.81 103 THR A C 1
ATOM 837 O O . THR A 1 103 ? -0.169 3.089 9.486 1.00 88.81 103 THR A O 1
ATOM 840 N N . ALA A 1 104 ? -0.595 2.650 11.653 1.00 90.50 104 ALA A N 1
ATOM 841 C CA . ALA A 1 104 ? -1.319 1.404 11.435 1.00 90.50 104 ALA A CA 1
ATOM 842 C C . ALA A 1 104 ? -2.776 1.485 11.910 1.00 90.50 104 ALA A C 1
ATOM 844 O O . ALA A 1 104 ? -3.089 2.161 12.892 1.00 90.50 104 ALA A O 1
ATOM 845 N N . ILE A 1 105 ? -3.645 0.767 11.202 1.00 91.88 105 ILE A N 1
ATOM 846 C CA . ILE A 1 105 ? -5.045 0.519 11.545 1.00 91.88 105 ILE A CA 1
ATOM 847 C C . ILE A 1 105 ? -5.125 -0.879 12.149 1.00 91.88 105 ILE A C 1
ATOM 849 O O . ILE A 1 105 ? -4.640 -1.836 11.548 1.00 91.88 105 ILE A O 1
ATOM 853 N N . GLU A 1 106 ? -5.720 -0.986 13.330 1.00 93.00 106 GLU A N 1
ATOM 854 C CA . GLU A 1 106 ? -5.987 -2.261 13.989 1.00 93.00 106 GLU A CA 1
ATOM 855 C C . GLU A 1 106 ? -7.310 -2.848 13.492 1.00 93.00 106 GLU A C 1
ATOM 857 O O . GLU A 1 106 ? -8.320 -2.148 13.441 1.00 93.00 106 GLU A O 1
ATOM 862 N N . LEU A 1 107 ? -7.284 -4.131 13.143 1.00 93.12 107 LEU A N 1
ATOM 863 C CA . LEU A 1 107 ? -8.412 -4.934 12.690 1.00 93.12 107 LEU A CA 1
ATOM 864 C C . LEU A 1 107 ? -8.508 -6.204 13.533 1.00 93.12 107 LEU A C 1
ATOM 866 O O . LEU A 1 107 ? -7.495 -6.757 13.970 1.00 93.12 107 LEU A O 1
ATOM 870 N N . ASP A 1 108 ? -9.721 -6.716 13.703 1.00 89.38 108 ASP A N 1
ATOM 871 C CA . ASP A 1 108 ? -9.948 -7.925 14.500 1.00 89.38 108 ASP A CA 1
ATOM 872 C C . ASP A 1 108 ? -9.635 -9.208 13.716 1.00 89.38 108 ASP A C 1
ATOM 874 O O . ASP A 1 108 ? -9.370 -10.250 14.309 1.00 89.38 108 ASP A O 1
ATOM 878 N N . SER A 1 109 ? -9.659 -9.159 12.379 1.00 89.00 109 SER A N 1
ATOM 879 C CA . SER A 1 109 ? -9.416 -10.333 11.529 1.00 89.00 109 SER A CA 1
ATOM 880 C C . SER A 1 109 ? -8.946 -9.973 10.117 1.00 89.00 109 SER A C 1
ATOM 882 O O . SER A 1 109 ? -9.136 -8.855 9.639 1.00 89.00 109 SER A O 1
ATOM 884 N N . GLU A 1 110 ? -8.348 -10.945 9.416 1.00 86.44 110 GLU A N 1
ATOM 885 C CA . GLU A 1 110 ? -7.831 -10.751 8.051 1.00 86.44 110 GLU A CA 1
ATOM 886 C C . GLU A 1 110 ? -8.948 -10.532 7.013 1.00 86.44 110 GLU A C 1
ATOM 888 O O . GLU A 1 110 ? -8.711 -9.916 5.977 1.00 86.44 110 GLU A O 1
ATOM 893 N N . SER A 1 111 ? -10.189 -10.942 7.298 1.00 88.12 111 SER A N 1
ATOM 894 C CA . SER A 1 111 ? -11.334 -10.682 6.412 1.00 88.12 111 SER A CA 1
ATOM 895 C C . SER A 1 111 ? -11.635 -9.188 6.261 1.00 88.12 111 SER A C 1
ATOM 897 O O . SER A 1 111 ? -12.029 -8.758 5.181 1.00 88.12 111 SER A O 1
ATOM 899 N N . GLN A 1 112 ? -11.372 -8.388 7.300 1.00 91.69 112 GLN A N 1
ATOM 900 C CA . GLN A 1 112 ? -11.571 -6.935 7.290 1.00 91.69 112 GLN A CA 1
ATOM 901 C C . GLN A 1 112 ? -10.500 -6.189 6.475 1.00 91.69 112 GLN A C 1
ATOM 903 O O . GLN A 1 112 ? -10.652 -4.998 6.195 1.00 91.69 112 GLN A O 1
ATOM 908 N N . VAL A 1 113 ? -9.403 -6.853 6.086 1.00 92.44 113 VAL A N 1
ATOM 909 C CA . VAL A 1 113 ? -8.292 -6.213 5.362 1.00 92.44 113 VAL A CA 1
ATOM 910 C C . VAL A 1 113 ? -8.739 -5.715 3.991 1.00 92.44 113 VAL A C 1
ATOM 912 O O . VAL A 1 113 ? -8.382 -4.601 3.614 1.00 92.44 113 VAL A O 1
ATOM 915 N N . ILE A 1 114 ? -9.532 -6.504 3.259 1.00 93.19 114 ILE A N 1
ATOM 916 C CA . ILE A 1 114 ? -10.017 -6.137 1.918 1.00 93.19 114 ILE A CA 1
ATOM 917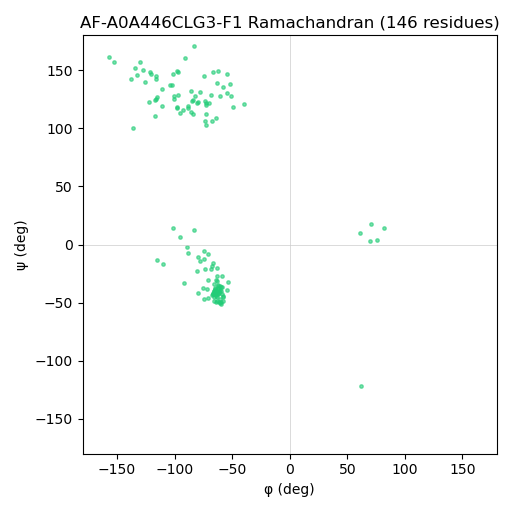 C C . ILE A 1 114 ? -10.876 -4.871 2.004 1.00 93.19 114 ILE A C 1
ATOM 919 O O . ILE A 1 114 ? -10.608 -3.895 1.301 1.00 93.19 114 ILE A O 1
ATOM 923 N N . ASP A 1 115 ? -11.836 -4.850 2.929 1.00 94.19 115 ASP A N 1
ATOM 924 C CA . ASP A 1 115 ? -12.734 -3.711 3.135 1.00 94.19 115 ASP A CA 1
ATOM 925 C C . ASP A 1 115 ? -11.961 -2.457 3.566 1.00 94.19 115 ASP A C 1
ATOM 927 O O . ASP A 1 115 ? -12.183 -1.359 3.051 1.00 94.19 115 ASP A O 1
ATOM 931 N N . THR A 1 116 ? -10.977 -2.624 4.452 1.00 93.75 116 THR A N 1
ATOM 932 C CA . THR A 1 116 ? -10.124 -1.525 4.924 1.00 93.75 116 THR A CA 1
ATOM 933 C C . THR A 1 116 ? -9.256 -0.961 3.797 1.00 93.75 116 THR A C 1
ATOM 935 O O . THR A 1 116 ? -9.140 0.257 3.653 1.00 93.75 116 THR A O 1
ATOM 938 N N . LEU A 1 117 ? -8.663 -1.815 2.956 1.00 93.31 117 LEU A N 1
ATOM 939 C CA . LEU A 1 117 ? -7.886 -1.385 1.789 1.00 93.31 117 LEU A CA 1
ATOM 940 C C . LEU A 1 117 ? -8.766 -0.677 0.746 1.00 9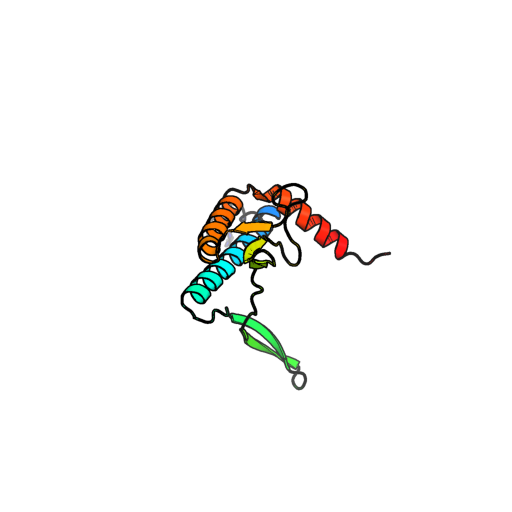3.31 117 LEU A C 1
ATOM 942 O O . LEU A 1 117 ? -8.326 0.311 0.153 1.00 93.31 117 LEU A O 1
ATOM 946 N N . ALA A 1 118 ? -10.007 -1.128 0.550 1.00 94.00 118 ALA A N 1
ATOM 947 C CA . ALA A 1 118 ? -10.970 -0.476 -0.334 1.00 94.00 118 ALA A CA 1
ATOM 948 C C . ALA A 1 118 ? -11.372 0.916 0.186 1.00 94.00 118 ALA A C 1
ATOM 950 O O . ALA A 1 118 ? -11.409 1.878 -0.587 1.00 94.00 118 ALA A O 1
ATOM 951 N N . LEU A 1 119 ? -11.586 1.058 1.496 1.00 93.69 119 LEU A N 1
ATOM 952 C CA . LEU A 1 119 ? -11.857 2.348 2.131 1.00 93.69 119 LEU A CA 1
ATOM 953 C C . LEU A 1 119 ? -10.656 3.298 2.013 1.00 93.69 119 LEU A C 1
ATOM 955 O O . LEU A 1 119 ? -10.808 4.454 1.616 1.00 93.69 119 LEU A O 1
ATOM 959 N N . LEU A 1 120 ? -9.439 2.800 2.257 1.00 91.88 120 LEU A N 1
ATOM 960 C CA . LEU A 1 120 ? -8.211 3.572 2.051 1.00 91.88 120 LEU A CA 1
ATOM 961 C C . LEU A 1 120 ? -8.062 4.020 0.592 1.00 91.88 120 LEU A C 1
ATOM 963 O O . LEU A 1 120 ? -7.685 5.164 0.340 1.00 91.88 120 LEU A O 1
ATOM 967 N N . LYS A 1 121 ? -8.404 3.167 -0.382 1.00 92.88 121 LYS A N 1
ATOM 968 C CA . LYS A 1 121 ? -8.414 3.537 -1.806 1.00 92.88 121 LYS A CA 1
ATOM 969 C C . LYS A 1 121 ? -9.344 4.722 -2.071 1.00 92.88 121 LYS A C 1
ATOM 971 O O . LYS A 1 121 ? -8.946 5.653 -2.773 1.00 92.88 121 LYS A O 1
ATOM 976 N N . GLN A 1 122 ? -10.552 4.710 -1.509 1.00 93.06 122 GLN A N 1
ATOM 977 C CA . GLN A 1 122 ? -11.515 5.805 -1.654 1.00 93.06 122 GLN A CA 1
ATOM 978 C C . GLN A 1 122 ? -10.998 7.108 -1.029 1.00 93.06 122 GLN A C 1
ATOM 980 O O . GLN A 1 122 ? -11.018 8.142 -1.696 1.00 93.06 122 GLN A O 1
ATOM 985 N N . ALA A 1 123 ? -10.439 7.052 0.182 1.00 90.31 123 ALA A N 1
ATOM 986 C CA . ALA A 1 123 ? -9.840 8.216 0.842 1.00 90.31 123 ALA A CA 1
ATOM 987 C C . ALA A 1 123 ? -8.666 8.809 0.034 1.00 90.31 123 ALA A C 1
ATOM 989 O O . ALA A 1 123 ? -8.528 10.029 -0.106 1.00 90.31 123 ALA A O 1
ATOM 990 N N . VAL A 1 124 ? -7.830 7.953 -0.572 1.00 90.62 124 VAL A N 1
ATOM 991 C CA . VAL A 1 124 ? -6.748 8.390 -1.471 1.00 90.62 124 VAL A CA 1
ATOM 992 C C . VAL A 1 124 ? -7.307 9.022 -2.748 1.00 90.62 124 VAL A C 1
ATOM 994 O O . VAL A 1 124 ? -6.779 10.043 -3.188 1.00 90.62 124 VAL A O 1
ATOM 997 N N . LEU A 1 125 ? -8.363 8.460 -3.347 1.00 89.75 125 LEU A N 1
ATOM 998 C CA . LEU A 1 125 ? -9.020 9.027 -4.533 1.00 89.75 125 LEU A CA 1
ATOM 999 C C . LEU A 1 125 ? -9.608 10.415 -4.250 1.00 89.75 125 LEU A C 1
ATOM 1001 O O . LEU A 1 125 ? -9.412 11.325 -5.060 1.00 89.75 125 LEU A O 1
ATOM 1005 N N . ALA A 1 126 ? -10.240 10.583 -3.087 1.00 89.19 126 ALA A N 1
ATOM 1006 C CA . ALA A 1 126 ? -10.762 11.857 -2.597 1.00 89.19 126 ALA A CA 1
ATOM 1007 C C . ALA A 1 126 ? -9.657 12.888 -2.284 1.00 89.19 126 ALA A C 1
ATOM 1009 O O . ALA A 1 126 ? -9.927 14.084 -2.201 1.00 89.19 126 ALA A O 1
ATOM 1010 N N . GLY A 1 127 ? -8.395 12.454 -2.170 1.00 86.50 127 GLY A N 1
ATOM 1011 C CA . GLY A 1 127 ? -7.248 13.328 -1.911 1.00 86.50 127 GLY A CA 1
ATOM 1012 C C . GLY A 1 127 ? -7.063 13.696 -0.438 1.00 86.50 127 GLY A C 1
ATOM 1013 O O . GLY A 1 127 ? -6.277 14.589 -0.128 1.00 86.50 127 GLY A O 1
ATOM 1014 N N . GLU A 1 128 ? -7.730 12.998 0.483 1.00 87.50 128 GLU A N 1
ATOM 1015 C CA . GLU A 1 128 ? -7.658 13.272 1.926 1.00 87.50 128 GLU A CA 1
ATOM 1016 C C . GLU A 1 128 ? -6.248 13.063 2.499 1.00 87.50 128 GLU A C 1
ATOM 1018 O O . GLU A 1 128 ? -5.847 13.724 3.456 1.00 87.50 128 GLU A O 1
ATOM 1023 N N . LEU A 1 129 ? -5.468 12.180 1.867 1.00 86.25 129 LEU A N 1
ATOM 1024 C CA . LEU A 1 129 ? -4.111 11.810 2.277 1.00 86.25 129 LEU A CA 1
ATOM 1025 C C . LEU A 1 129 ? -3.007 12.602 1.552 1.00 86.25 129 LEU A C 1
ATOM 1027 O O . LEU A 1 129 ? -1.817 12.312 1.709 1.00 86.25 129 LEU A O 1
ATOM 1031 N N . ASP A 1 130 ? -3.363 13.608 0.747 1.00 85.81 130 ASP A N 1
ATOM 1032 C CA . ASP A 1 130 ? -2.395 14.368 -0.052 1.00 85.81 130 ASP A CA 1
ATOM 1033 C C . ASP A 1 130 ? -1.374 15.124 0.813 1.00 85.81 130 ASP A C 1
ATOM 1035 O O . ASP A 1 130 ? -0.197 15.213 0.447 1.00 85.81 130 ASP A O 1
ATOM 1039 N N . LYS A 1 131 ? -1.793 15.647 1.975 1.00 86.44 131 LYS A N 1
ATOM 1040 C CA . LYS A 1 131 ? -0.903 16.365 2.907 1.00 86.44 131 LYS A CA 1
ATOM 1041 C C . LYS A 1 131 ? 0.148 15.419 3.491 1.00 86.44 131 LYS A C 1
ATOM 1043 O O . LYS A 1 131 ? 1.341 15.725 3.491 1.00 86.44 131 LYS A O 1
ATOM 1048 N N . GLN A 1 132 ? -0.287 14.238 3.911 1.00 85.44 132 GLN A N 1
ATOM 1049 C CA . GLN A 1 132 ? 0.547 13.182 4.470 1.00 85.44 132 GLN A CA 1
ATOM 1050 C C . GLN A 1 132 ? 1.516 12.639 3.402 1.00 85.44 132 GLN A C 1
ATOM 1052 O O . GLN A 1 132 ? 2.710 12.472 3.658 1.00 85.44 132 GLN A O 1
ATOM 1057 N N . LEU A 1 133 ? 1.055 12.476 2.155 1.00 84.06 133 LEU A N 1
ATOM 1058 C CA . LEU A 1 133 ? 1.888 12.115 0.998 1.00 84.06 133 LEU A CA 1
ATOM 1059 C C . LEU A 1 133 ? 2.906 13.203 0.617 1.00 84.06 133 LEU A C 1
ATOM 1061 O O . LEU A 1 133 ? 4.011 12.913 0.129 1.00 84.06 133 LEU A O 1
ATOM 1065 N N . ALA A 1 134 ? 2.553 14.477 0.791 1.00 83.75 134 ALA A N 1
ATOM 1066 C CA . ALA A 1 134 ? 3.479 15.581 0.593 1.00 83.75 134 ALA A CA 1
ATOM 1067 C C . ALA A 1 134 ? 4.628 15.505 1.607 1.00 83.75 134 ALA A C 1
ATOM 1069 O O . ALA A 1 134 ? 5.789 15.491 1.180 1.00 83.75 134 ALA A O 1
ATOM 1070 N N . ALA A 1 135 ? 4.301 15.346 2.893 1.00 80.88 135 ALA A N 1
ATOM 1071 C CA . ALA A 1 135 ? 5.259 15.203 3.987 1.00 80.88 135 ALA A CA 1
ATOM 1072 C C . ALA A 1 135 ? 6.168 13.972 3.814 1.00 80.88 135 ALA A C 1
ATOM 1074 O O . ALA A 1 135 ? 7.396 14.103 3.797 1.00 80.88 135 ALA A O 1
ATOM 1075 N N . ALA A 1 136 ? 5.591 12.793 3.558 1.00 76.94 136 ALA A N 1
ATOM 1076 C CA . ALA A 1 136 ? 6.345 11.559 3.316 1.00 76.94 136 ALA A CA 1
ATOM 1077 C C . ALA A 1 136 ? 7.300 11.681 2.109 1.00 76.94 136 ALA A C 1
ATOM 1079 O O . ALA A 1 136 ? 8.428 11.186 2.121 1.00 76.94 136 ALA A O 1
ATOM 1080 N N . GLY A 1 137 ? 6.879 12.393 1.058 1.00 72.00 137 GLY A N 1
ATOM 1081 C CA . GLY A 1 137 ? 7.711 12.628 -0.121 1.00 72.00 137 GLY A CA 1
ATOM 1082 C C . GLY A 1 137 ? 8.881 13.596 0.106 1.00 72.00 137 GLY A C 1
ATOM 1083 O O . GLY A 1 137 ? 9.907 13.452 -0.560 1.00 72.00 137 GLY A O 1
ATOM 1084 N N . MET A 1 138 ? 8.751 14.580 1.005 1.00 68.50 138 MET A N 1
ATOM 1085 C CA . MET A 1 138 ? 9.856 15.489 1.351 1.00 68.50 138 MET A CA 1
ATOM 1086 C C . MET A 1 138 ? 10.930 14.766 2.159 1.00 68.50 138 MET A C 1
ATOM 1088 O O . MET A 1 138 ? 12.111 14.850 1.817 1.00 68.50 138 MET A O 1
ATOM 1092 N N . THR A 1 139 ? 10.525 13.993 3.169 1.00 64.69 139 THR A N 1
ATOM 1093 C CA . THR A 1 139 ? 11.473 13.242 4.002 1.00 64.69 139 THR A CA 1
ATOM 1094 C C . THR A 1 139 ? 12.250 12.215 3.179 1.00 64.69 139 THR A C 1
ATOM 1096 O O . THR A 1 139 ? 13.424 11.969 3.458 1.00 64.69 139 THR A O 1
ATOM 1099 N N . TRP A 1 140 ? 11.626 11.601 2.165 1.00 63.19 140 TRP A N 1
ATOM 1100 C CA . TRP A 1 140 ? 12.303 10.678 1.249 1.00 63.19 140 TRP A CA 1
ATOM 1101 C C . TRP A 1 140 ? 13.406 11.374 0.444 1.00 63.19 140 TRP A C 1
ATOM 1103 O O . TRP A 1 140 ? 14.537 10.899 0.402 1.00 63.19 140 TRP A O 1
ATOM 1113 N N . ARG A 1 141 ? 13.103 12.532 -0.157 1.00 65.38 141 ARG A N 1
ATOM 1114 C CA . ARG A 1 141 ? 14.089 13.293 -0.942 1.00 65.38 141 ARG A CA 1
ATOM 1115 C C . ARG A 1 141 ? 15.243 13.809 -0.090 1.00 65.38 141 ARG A C 1
ATOM 1117 O O . ARG A 1 141 ? 16.377 13.781 -0.552 1.00 65.38 141 ARG A O 1
ATOM 1124 N N . ALA A 1 142 ? 14.966 14.242 1.139 1.00 67.81 142 ALA A N 1
ATOM 1125 C CA . ALA A 1 142 ? 16.005 14.649 2.080 1.00 67.81 142 ALA A CA 1
ATOM 1126 C C . ALA A 1 142 ? 16.950 13.486 2.426 1.00 67.81 142 ALA A C 1
ATOM 1128 O O . ALA A 1 142 ? 18.156 13.683 2.492 1.00 67.81 142 ALA A O 1
ATOM 1129 N N . ALA A 1 143 ? 16.419 12.268 2.571 1.00 63.53 143 ALA A N 1
ATOM 1130 C CA . ALA A 1 143 ? 17.218 11.082 2.873 1.00 63.53 143 ALA A CA 1
ATOM 1131 C C . ALA A 1 143 ? 18.048 10.555 1.689 1.00 63.53 143 ALA A C 1
ATOM 1133 O O . ALA A 1 143 ? 19.016 9.837 1.910 1.00 63.53 143 ALA A O 1
ATOM 1134 N N . LEU A 1 144 ? 17.682 10.898 0.449 1.00 66.69 144 LEU A N 1
ATOM 1135 C CA . LEU A 1 144 ? 18.463 10.563 -0.747 1.00 66.69 144 LEU A CA 1
ATOM 1136 C C . LEU A 1 144 ? 19.655 11.504 -0.981 1.00 66.69 144 LEU A C 1
ATOM 1138 O O . LEU A 1 144 ? 20.477 11.225 -1.852 1.00 66.69 144 LEU A O 1
ATOM 1142 N N . ARG A 1 145 ? 19.755 12.624 -0.251 1.00 68.50 145 ARG A N 1
ATOM 1143 C CA . ARG A 1 145 ? 20.931 13.495 -0.329 1.00 68.50 145 ARG A CA 1
ATOM 1144 C C . ARG A 1 145 ? 22.076 12.867 0.477 1.00 68.50 145 ARG A C 1
ATOM 1146 O O . ARG A 1 145 ? 21.841 12.484 1.623 1.00 68.50 145 ARG A O 1
ATOM 1153 N N . PRO A 1 146 ? 23.297 12.763 -0.082 1.00 60.66 146 PRO A N 1
ATOM 1154 C CA . PRO A 1 146 ? 24.451 12.332 0.696 1.00 60.66 146 PRO A CA 1
ATOM 1155 C C . PRO A 1 146 ? 24.637 13.290 1.877 1.00 60.66 146 PRO A C 1
ATOM 1157 O O . PRO A 1 146 ? 24.500 14.504 1.712 1.00 60.66 146 PRO A O 1
ATOM 1160 N N . LYS A 1 147 ? 24.900 12.744 3.070 1.00 62.94 147 LYS A N 1
ATOM 1161 C CA . LYS A 1 147 ? 25.302 13.554 4.223 1.00 62.94 147 LYS A CA 1
ATOM 1162 C C . LYS A 1 147 ? 26.650 14.188 3.869 1.00 62.94 147 LYS A C 1
ATOM 1164 O O . LYS A 1 147 ? 27.624 13.458 3.719 1.00 62.94 147 LYS A O 1
ATOM 1169 N N . THR A 1 148 ? 26.646 15.496 3.635 1.00 56.75 148 THR A N 1
ATOM 1170 C CA . THR A 1 148 ? 27.853 16.329 3.534 1.00 56.75 148 THR A CA 1
ATOM 1171 C C . THR A 1 148 ? 28.563 16.396 4.868 1.00 56.75 148 THR A C 1
ATOM 1173 O O . THR A 1 148 ? 27.828 16.505 5.879 1.00 56.75 148 THR A O 1
#

Organism: NCBI:txid2069367

Solvent-accessible surface area (backbone atoms only — not comparable to full-atom values): 9164 Å² total; per-residue (Å²): 136,72,77,72,75,81,56,90,84,70,93,75,83,70,81,72,79,76,49,75,65,55,58,49,48,50,55,47,48,56,51,50,53,56,47,45,54,37,49,53,23,53,72,72,74,44,90,67,62,58,70,42,81,44,79,44,67,42,92,88,76,71,47,78,44,79,42,80,37,76,42,86,77,80,77,52,56,49,75,45,97,85,71,29,25,36,40,43,52,57,60,88,96,39,72,36,55,81,45,96,96,37,44,62,48,83,37,83,42,74,79,54,49,51,60,50,51,52,51,49,47,51,43,49,72,74,46,75,48,49,67,46,52,50,53,55,52,50,58,50,57,59,67,72,49,79,89,124

Secondary structure (DSSP, 8-state):
--GGGGS--------PPPPHHHHHHHHHHHHHHHHHHHHHHHHTT-----EEEEEEE-TTT--EEEEEEE--PPPSEEE-TTS-EEEE-EETTEEPPSBTTB-EEEESSTTHHHHHHHHHHHHHHHTTTHHHHHHHHHHHHHHTS---

Sequence (148 aa):
MSILKSVKIVSADRKAVPSPTFSKRHRLLVRIDELLALAEASRDGKNFRPEHTRTYVDPATGNKEQRLVEKRLQKWWWVASNAKVYVELRYGSRPIELTPGKTAIELDSESQVIDTLALLKQAVLAGELDKQLAAAGMTWRAALRPKT